Protein AF-A0AAD9WXS3-F1 (afdb_monomer)

Mean predicted aligned error: 10.89 Å

pLDDT: mean 83.77, std 15.82, range [39.34, 97.88]

InterPro domains:
  IPR052035 Zinc finger BED domain-containing [PTHR46481] (12-81)

Structure (mmCIF, N/CA/C/O backbone):
data_AF-A0AAD9WXS3-F1
#
_entry.id   AF-A0AAD9WXS3-F1
#
loop_
_atom_site.group_PDB
_atom_site.id
_atom_site.type_symbol
_atom_site.label_atom_id
_atom_site.label_alt_id
_atom_site.label_comp_id
_atom_site.label_asym_id
_atom_site.label_entity_id
_atom_site.label_seq_id
_atom_site.pdbx_PDB_ins_code
_atom_site.Cartn_x
_atom_site.Cartn_y
_atom_site.Cartn_z
_atom_site.occupancy
_atom_site.B_iso_or_equiv
_atom_site.auth_seq_id
_atom_site.auth_comp_id
_atom_site.auth_asym_id
_atom_site.auth_atom_id
_atom_site.pdbx_PDB_model_num
ATOM 1 N N . MET A 1 1 ? -19.353 8.490 -46.776 1.00 42.53 1 MET A N 1
ATOM 2 C CA . MET A 1 1 ? -18.075 8.269 -46.065 1.00 42.53 1 MET A CA 1
ATOM 3 C C . MET A 1 1 ? -18.103 9.102 -44.793 1.00 42.53 1 MET A C 1
ATOM 5 O O . MET A 1 1 ? -18.158 10.319 -44.895 1.00 42.53 1 MET A O 1
ATOM 9 N N . GLY A 1 2 ? -18.202 8.471 -43.620 1.00 45.31 2 GLY A N 1
ATOM 10 C CA . GLY A 1 2 ? -18.279 9.174 -42.336 1.00 45.31 2 GLY A CA 1
ATOM 11 C C . GLY A 1 2 ? -16.891 9.351 -41.729 1.00 45.31 2 GLY A C 1
ATOM 12 O O . GLY A 1 2 ? -16.253 8.363 -41.381 1.00 45.31 2 GLY A O 1
ATOM 13 N N . HIS A 1 3 ? -16.429 10.596 -41.604 1.00 49.44 3 HIS A N 1
ATOM 14 C CA . HIS A 1 3 ? -15.266 10.937 -40.786 1.00 49.44 3 HIS A CA 1
ATOM 15 C C . HIS A 1 3 ? -15.692 10.935 -39.314 1.00 49.44 3 HIS A C 1
ATOM 17 O O . HIS A 1 3 ? -16.269 11.902 -38.823 1.00 49.44 3 HIS A O 1
ATOM 23 N N . GLY A 1 4 ? -15.431 9.831 -38.614 1.00 52.03 4 GLY A N 1
ATOM 24 C CA . GLY A 1 4 ? -15.461 9.812 -37.157 1.00 52.03 4 GLY A CA 1
ATOM 25 C C . GLY A 1 4 ? -14.228 10.540 -36.633 1.00 52.03 4 GLY A C 1
ATOM 26 O O . GLY A 1 4 ? -13.132 9.986 -36.659 1.00 52.03 4 GLY A O 1
ATOM 27 N N . ALA A 1 5 ? -14.391 11.786 -36.191 1.00 60.22 5 ALA A N 1
ATOM 28 C CA . ALA A 1 5 ? -13.356 12.508 -35.464 1.00 60.22 5 ALA A CA 1
ATOM 29 C C . ALA A 1 5 ? -13.147 11.820 -34.106 1.00 60.22 5 ALA A C 1
ATOM 31 O O . ALA A 1 5 ? -13.878 12.059 -33.146 1.00 60.22 5 ALA A O 1
ATOM 32 N N . GLY A 1 6 ? -12.183 10.900 -34.051 1.00 57.59 6 GLY A N 1
ATOM 33 C CA . GLY A 1 6 ? -11.749 10.277 -32.809 1.00 57.59 6 GLY A CA 1
ATOM 34 C C . GLY A 1 6 ? -11.144 11.342 -31.902 1.00 57.59 6 GLY A C 1
ATOM 35 O O . GLY A 1 6 ? -10.120 11.934 -32.232 1.00 57.59 6 GLY A O 1
AT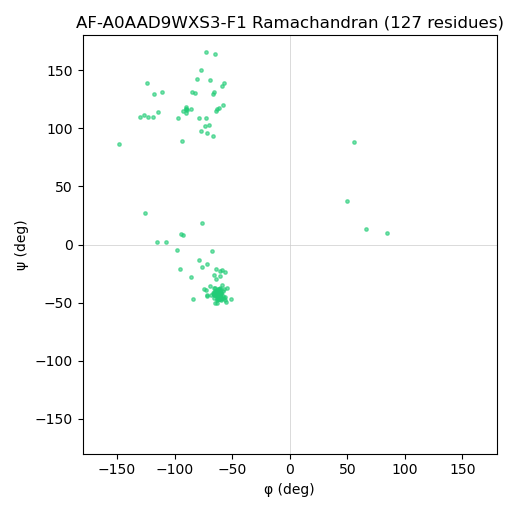OM 36 N N . ASN A 1 7 ? -11.793 11.600 -30.771 1.00 67.56 7 ASN A N 1
ATOM 37 C CA . ASN A 1 7 ? -11.304 12.533 -29.767 1.00 67.56 7 ASN A CA 1
ATOM 38 C C . ASN A 1 7 ? -10.096 11.886 -29.061 1.00 67.56 7 ASN A C 1
ATOM 40 O O . ASN A 1 7 ? -10.258 11.049 -28.174 1.00 67.56 7 ASN A O 1
ATOM 44 N N . LEU A 1 8 ? -8.880 12.202 -29.512 1.00 65.56 8 LEU A N 1
ATOM 45 C CA . LEU A 1 8 ? -7.646 11.691 -28.917 1.00 65.56 8 LEU A CA 1
ATOM 46 C C . LEU A 1 8 ? -7.336 12.491 -27.648 1.00 65.56 8 LEU A C 1
ATOM 48 O O . LEU A 1 8 ? -6.938 13.652 -27.715 1.00 65.56 8 LEU A O 1
ATOM 52 N N . VAL A 1 9 ? -7.499 11.868 -26.481 1.00 69.81 9 VAL A N 1
ATOM 53 C CA . VAL A 1 9 ? -7.018 12.428 -25.213 1.00 69.81 9 VAL A CA 1
ATOM 54 C C . VAL A 1 9 ? -5.586 11.953 -24.995 1.00 69.81 9 VAL A C 1
ATOM 56 O O . VAL A 1 9 ? -5.335 10.759 -24.835 1.00 69.81 9 VAL A O 1
ATOM 59 N N . ALA A 1 10 ? -4.633 12.885 -24.974 1.00 75.94 10 ALA A N 1
ATOM 60 C CA . ALA A 1 10 ? -3.263 12.581 -24.586 1.00 75.94 10 ALA A CA 1
ATOM 61 C C . ALA A 1 10 ? -3.197 12.358 -23.066 1.00 75.94 10 ALA A C 1
ATOM 63 O O . ALA A 1 10 ? -3.325 13.301 -22.286 1.00 75.94 10 ALA A O 1
ATOM 64 N N . VAL A 1 11 ? -2.990 11.113 -22.634 1.00 76.38 11 VAL A N 1
ATOM 65 C CA . VAL A 1 11 ? -2.708 10.796 -21.227 1.00 76.38 11 VAL A CA 1
ATOM 66 C C . VAL A 1 11 ? -1.196 10.847 -21.012 1.00 76.38 11 VAL A C 1
ATOM 68 O O . VAL A 1 11 ? -0.444 10.077 -21.610 1.00 76.38 11 VAL A O 1
ATOM 71 N N . GLY A 1 12 ? -0.738 11.778 -20.173 1.00 83.25 12 GLY A N 1
ATOM 72 C CA . GLY A 1 12 ? 0.673 11.899 -19.808 1.00 83.25 12 GLY A CA 1
ATOM 73 C C . GLY A 1 12 ? 1.142 10.735 -18.929 1.00 83.25 12 GLY A C 1
ATOM 74 O O . GLY A 1 12 ? 0.420 10.280 -18.043 1.00 83.25 12 GLY A O 1
ATOM 75 N N . PHE A 1 13 ? 2.370 10.261 -19.149 1.00 88.44 13 PHE A N 1
ATOM 76 C CA . PHE A 1 13 ? 2.994 9.272 -18.268 1.00 88.44 13 PHE A CA 1
ATOM 77 C C . PHE A 1 13 ? 3.268 9.882 -16.886 1.00 88.44 13 PHE A C 1
ATOM 79 O O . PHE A 1 13 ? 3.905 10.930 -16.788 1.00 88.44 13 PHE A O 1
ATOM 86 N N . SER A 1 14 ? 2.840 9.193 -15.825 1.00 93.56 14 SER A N 1
ATOM 87 C CA . SER A 1 14 ? 3.127 9.566 -14.438 1.00 93.56 14 SER A CA 1
ATOM 88 C C . SER A 1 14 ? 3.737 8.386 -13.687 1.00 93.56 14 SER A C 1
ATOM 90 O O . SER A 1 14 ? 3.065 7.393 -13.404 1.00 93.56 14 SER A O 1
ATOM 92 N N . LYS A 1 15 ? 5.019 8.512 -13.328 1.00 92.50 15 LYS A N 1
ATOM 93 C CA . LYS A 1 15 ? 5.744 7.482 -12.569 1.00 92.50 15 LYS A CA 1
ATOM 94 C C . LYS A 1 15 ? 5.102 7.232 -11.202 1.00 92.50 15 LYS A C 1
ATOM 96 O O . LYS A 1 15 ? 5.023 6.087 -10.765 1.00 92.50 15 LYS A O 1
ATOM 101 N N . ASP A 1 16 ? 4.621 8.283 -10.541 1.00 92.56 16 ASP A N 1
ATOM 102 C CA . ASP A 1 16 ? 3.959 8.167 -9.239 1.00 92.56 16 ASP A CA 1
ATOM 103 C C . ASP A 1 16 ? 2.602 7.471 -9.340 1.00 92.56 16 ASP A C 1
ATOM 105 O O . ASP A 1 16 ? 2.273 6.656 -8.479 1.00 92.56 16 ASP A O 1
ATOM 109 N N . ALA A 1 17 ? 1.851 7.699 -10.424 1.00 93.62 17 ALA A N 1
ATOM 110 C CA . ALA A 1 17 ? 0.618 6.959 -10.675 1.00 93.62 17 ALA A CA 1
ATOM 111 C C . ALA A 1 17 ? 0.892 5.459 -10.878 1.00 93.62 17 ALA A C 1
ATOM 113 O O . ALA A 1 17 ? 0.198 4.632 -10.286 1.00 93.62 17 ALA A O 1
ATOM 114 N N . CYS A 1 18 ? 1.935 5.103 -11.639 1.00 94.81 18 CYS A N 1
ATOM 115 C CA . CYS A 1 18 ? 2.343 3.708 -11.828 1.00 94.81 18 CYS A CA 1
ATOM 116 C C . CYS A 1 18 ? 2.778 3.048 -10.511 1.00 94.81 18 CYS A C 1
ATOM 118 O O . CYS A 1 18 ? 2.309 1.954 -10.204 1.00 94.81 18 CYS A O 1
ATOM 120 N N . LYS A 1 19 ? 3.617 3.716 -9.703 1.00 95.62 19 LYS A N 1
ATOM 121 C CA . LYS A 1 19 ? 4.030 3.208 -8.382 1.00 95.62 19 LYS A CA 1
ATOM 122 C C . LYS A 1 19 ? 2.828 2.995 -7.464 1.00 95.62 19 LYS A C 1
ATOM 124 O O . LYS A 1 19 ? 2.680 1.924 -6.893 1.00 95.62 19 LYS A O 1
ATOM 129 N N . LYS A 1 20 ? 1.915 3.968 -7.393 1.00 95.56 20 LYS A N 1
ATOM 130 C CA . LYS A 1 20 ? 0.699 3.863 -6.576 1.00 95.56 20 LYS A CA 1
ATOM 131 C C . LYS A 1 20 ? -0.207 2.714 -7.025 1.00 95.56 20 LYS A C 1
ATOM 133 O O . LYS A 1 20 ? -0.760 2.018 -6.177 1.00 95.56 20 LYS A O 1
ATOM 138 N N . ALA A 1 21 ? -0.361 2.509 -8.334 1.00 95.81 21 ALA A N 1
ATOM 139 C CA . ALA A 1 21 ? -1.114 1.380 -8.875 1.00 95.81 21 ALA A CA 1
ATOM 140 C C . ALA A 1 21 ? -0.450 0.035 -8.532 1.00 95.81 21 ALA A C 1
ATOM 142 O O . ALA A 1 21 ? -1.137 -0.881 -8.087 1.00 95.81 21 ALA A O 1
ATOM 143 N N . LEU A 1 22 ? 0.878 -0.058 -8.657 1.00 96.31 22 LEU A N 1
ATOM 144 C CA . LEU A 1 22 ? 1.652 -1.243 -8.286 1.00 96.31 22 LEU A CA 1
ATOM 145 C C . LEU A 1 22 ? 1.532 -1.573 -6.790 1.00 96.31 22 LEU A C 1
ATOM 147 O O . LEU A 1 22 ? 1.256 -2.717 -6.441 1.00 96.31 22 LEU A O 1
ATOM 151 N N . SER A 1 23 ? 1.673 -0.581 -5.907 1.00 96.88 23 SER A N 1
ATOM 152 C CA . SER A 1 23 ? 1.505 -0.773 -4.461 1.00 96.88 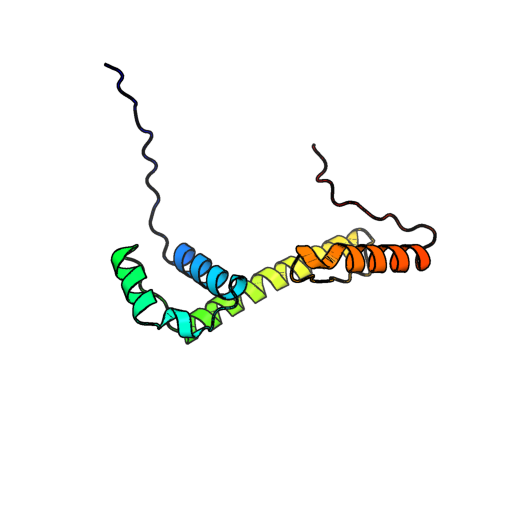23 SER A CA 1
ATOM 153 C C . SER A 1 23 ? 0.103 -1.272 -4.116 1.00 96.88 23 SER A C 1
ATOM 155 O O . SER A 1 23 ? -0.041 -2.188 -3.311 1.00 96.88 23 SER A O 1
ATOM 157 N N . LYS A 1 24 ? -0.937 -0.721 -4.759 1.00 96.12 24 LYS A N 1
ATOM 158 C CA . LYS A 1 24 ? -2.317 -1.193 -4.577 1.00 96.12 24 LYS A CA 1
ATOM 159 C C . LYS A 1 24 ? -2.502 -2.631 -5.038 1.00 96.12 24 LYS A C 1
ATOM 161 O O . LYS A 1 24 ? -3.120 -3.394 -4.317 1.00 96.12 24 LYS A O 1
ATOM 166 N N . MET A 1 25 ? -1.961 -2.997 -6.196 1.00 96.31 25 MET A N 1
ATOM 167 C CA . MET A 1 25 ? -2.024 -4.367 -6.711 1.00 96.31 25 MET A CA 1
ATOM 168 C C . MET A 1 25 ? -1.411 -5.358 -5.711 1.00 96.31 25 MET A C 1
ATOM 170 O O . MET A 1 25 ? -2.023 -6.360 -5.378 1.00 96.31 25 MET A O 1
ATOM 174 N N . ILE A 1 26 ? -0.243 -5.036 -5.151 1.00 96.56 26 ILE A N 1
ATOM 175 C CA . ILE A 1 26 ? 0.425 -5.897 -4.164 1.00 96.56 26 ILE A CA 1
ATOM 176 C C . ILE A 1 26 ? -0.399 -6.064 -2.887 1.00 96.56 26 ILE A C 1
ATOM 178 O O . ILE A 1 26 ? -0.482 -7.172 -2.369 1.00 96.56 26 ILE A O 1
ATOM 182 N N . VAL A 1 27 ? -0.998 -4.982 -2.386 1.00 95.19 27 VAL A N 1
ATOM 183 C CA . VAL A 1 27 ? -1.811 -5.018 -1.162 1.00 95.19 27 VAL A CA 1
ATOM 184 C C . VAL A 1 27 ? -3.145 -5.732 -1.391 1.00 95.19 27 VAL A C 1
ATOM 186 O O . VAL A 1 27 ? -3.546 -6.529 -0.554 1.00 95.19 27 VAL A O 1
ATOM 189 N N . LEU A 1 28 ? -3.829 -5.451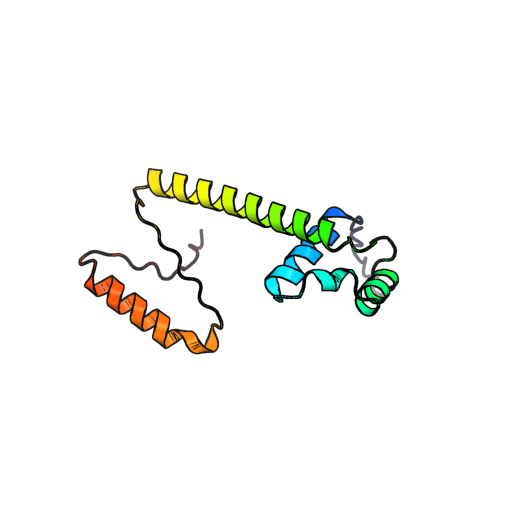 -2.504 1.00 92.69 28 LEU A N 1
ATOM 190 C CA . LEU A 1 28 ? -5.161 -5.990 -2.797 1.00 92.69 28 LEU A CA 1
ATOM 191 C C . LEU A 1 28 ? -5.125 -7.466 -3.197 1.00 92.69 28 LEU A C 1
ATOM 193 O O . LEU A 1 28 ? -6.006 -8.215 -2.790 1.00 92.69 28 LEU A O 1
ATOM 197 N N . ASP A 1 29 ? -4.109 -7.873 -3.958 1.00 94.81 29 ASP A N 1
ATOM 198 C CA . ASP A 1 29 ? -3.934 -9.262 -4.397 1.00 94.81 29 ASP A CA 1
ATOM 199 C C . ASP A 1 29 ? -3.045 -10.066 -3.428 1.00 94.81 29 AS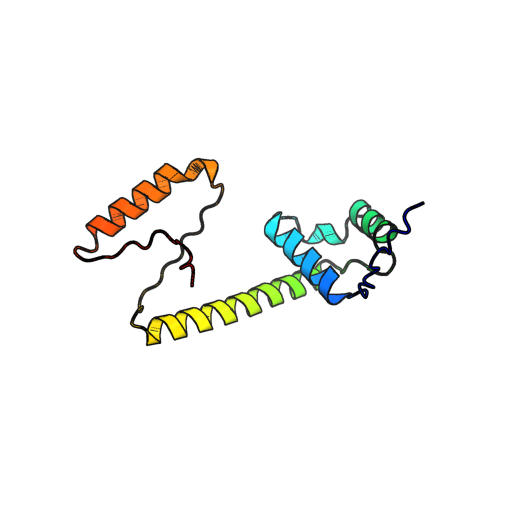P A C 1
ATOM 201 O O . ASP A 1 29 ? -2.622 -11.176 -3.748 1.00 94.81 29 ASP A O 1
ATOM 205 N N . GLU A 1 30 ? -2.709 -9.485 -2.268 1.00 93.94 30 GLU A N 1
ATOM 206 C CA . GLU A 1 30 ? -1.887 -10.087 -1.207 1.00 93.94 30 GLU A CA 1
ATOM 207 C C . GLU A 1 30 ? -0.570 -10.702 -1.714 1.00 93.94 30 GLU A C 1
ATOM 209 O O . GLU A 1 30 ? -0.098 -11.750 -1.261 1.00 93.94 30 GLU 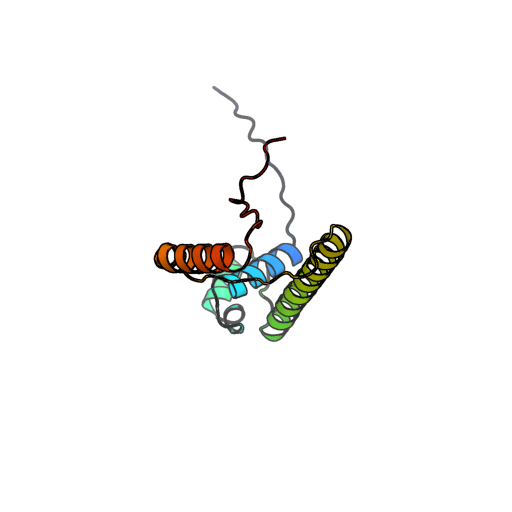A O 1
ATOM 214 N N . MET A 1 31 ? 0.056 -10.047 -2.689 1.00 94.62 31 MET A N 1
ATOM 215 C CA . MET A 1 31 ? 1.266 -10.574 -3.301 1.00 94.62 31 MET A CA 1
ATOM 216 C C . MET A 1 31 ? 2.496 -10.374 -2.407 1.00 94.62 31 MET A C 1
ATOM 218 O O . MET A 1 31 ? 2.612 -9.369 -1.700 1.00 94.62 31 MET A O 1
ATOM 222 N N . PRO A 1 32 ? 3.501 -11.269 -2.489 1.00 95.69 32 PRO A N 1
ATOM 223 C CA . PRO A 1 32 ? 4.783 -11.044 -1.834 1.00 95.69 32 PRO A CA 1
ATOM 224 C C . PRO A 1 32 ? 5.415 -9.735 -2.312 1.00 95.69 32 PRO A C 1
ATOM 226 O O . PRO A 1 32 ? 5.451 -9.471 -3.511 1.00 95.69 32 PRO A O 1
ATOM 229 N N . PHE A 1 33 ? 6.019 -8.953 -1.417 1.00 94.69 33 PHE A N 1
ATOM 230 C CA . PHE A 1 33 ? 6.669 -7.691 -1.806 1.00 94.69 33 PHE A CA 1
ATOM 231 C C . PHE A 1 33 ? 7.808 -7.886 -2.817 1.00 94.69 33 PHE A C 1
ATOM 233 O O . PHE A 1 33 ? 8.059 -7.014 -3.641 1.00 94.69 33 PHE A O 1
ATOM 240 N N . SER A 1 34 ? 8.455 -9.057 -2.811 1.00 95.31 34 SER A N 1
ATOM 241 C CA . SER A 1 34 ? 9.473 -9.440 -3.799 1.00 95.31 34 SER A CA 1
ATOM 242 C C . SER A 1 34 ? 8.914 -9.643 -5.212 1.00 95.31 34 SER A C 1
ATOM 244 O O . SER A 1 34 ? 9.676 -9.853 -6.153 1.00 95.31 34 SER A O 1
ATOM 246 N N . PHE A 1 35 ? 7.590 -9.578 -5.401 1.00 96.62 35 PHE A N 1
ATOM 247 C CA . PHE A 1 35 ? 6.949 -9.672 -6.709 1.00 96.62 35 PHE A CA 1
ATOM 248 C C . PHE A 1 35 ? 7.503 -8.646 -7.709 1.00 96.62 35 PHE A C 1
ATOM 250 O O . PHE A 1 35 ? 7.722 -8.995 -8.868 1.00 96.62 35 PHE A O 1
ATOM 257 N N . VAL A 1 36 ? 7.810 -7.426 -7.251 1.00 96.44 36 VAL A N 1
ATOM 258 C CA . VAL A 1 36 ? 8.321 -6.328 -8.098 1.00 96.44 36 VAL A CA 1
ATOM 259 C C . VAL A 1 36 ? 9.690 -6.615 -8.724 1.00 96.44 36 VAL A C 1
ATOM 261 O O . VAL A 1 36 ? 10.042 -6.033 -9.750 1.00 96.44 36 VAL A O 1
ATOM 264 N N . GLU A 1 37 ? 10.446 -7.547 -8.144 1.00 96.75 37 GLU A N 1
ATOM 265 C CA . GLU A 1 37 ? 11.785 -7.934 -8.601 1.00 96.75 37 GLU A CA 1
ATOM 266 C C . GLU A 1 37 ? 11.769 -9.201 -9.463 1.00 96.75 37 GLU A C 1
ATOM 268 O O . GLU A 1 37 ? 12.794 -9.590 -10.021 1.00 96.75 37 GLU A O 1
ATOM 273 N N . ARG A 1 38 ? 10.608 -9.849 -9.627 1.00 96.88 38 ARG A N 1
ATOM 274 C CA . ARG A 1 38 ? 10.501 -11.063 -10.441 1.00 96.88 38 ARG A CA 1
ATOM 275 C C . ARG A 1 38 ? 10.767 -10.748 -11.909 1.00 96.88 38 ARG A C 1
ATOM 277 O O . ARG A 1 38 ? 10.128 -9.875 -12.491 1.00 96.88 38 ARG A O 1
ATOM 284 N N . GLU A 1 39 ? 11.633 -11.543 -12.534 1.00 97.31 39 GLU A N 1
ATOM 285 C CA . GLU A 1 39 ? 12.050 -11.378 -13.934 1.00 97.31 39 GLU A CA 1
ATOM 286 C C . GLU A 1 39 ? 10.861 -11.244 -14.895 1.00 97.31 39 GLU A C 1
ATOM 288 O O . GLU A 1 39 ? 10.805 -10.316 -15.697 1.00 97.31 39 GLU A O 1
ATOM 293 N N . ARG A 1 40 ? 9.854 -12.116 -14.754 1.00 97.88 40 ARG A N 1
ATOM 294 C CA . ARG A 1 40 ? 8.647 -12.102 -15.597 1.00 97.88 40 ARG A CA 1
ATOM 295 C C . ARG A 1 40 ? 7.855 -10.803 -15.467 1.00 97.88 40 ARG A C 1
ATOM 297 O O . ARG A 1 40 ? 7.342 -10.303 -16.462 1.00 97.88 40 ARG A O 1
ATOM 304 N N . PHE A 1 41 ? 7.769 -10.253 -14.258 1.00 96.69 41 PHE A N 1
ATOM 305 C CA . PHE A 1 41 ? 7.082 -8.987 -14.023 1.00 96.69 41 PHE A CA 1
ATOM 306 C C . PHE A 1 41 ? 7.881 -7.813 -14.599 1.00 96.69 41 PHE A C 1
ATOM 308 O O . PHE A 1 41 ? 7.322 -6.972 -15.299 1.00 96.69 41 PHE A O 1
ATOM 315 N N . ARG A 1 42 ? 9.204 -7.796 -14.396 1.00 97.00 42 ARG A N 1
ATOM 316 C CA . ARG A 1 42 ? 10.082 -6.768 -14.975 1.00 97.00 42 ARG A CA 1
ATOM 317 C C . ARG A 1 42 ? 10.042 -6.776 -16.504 1.00 97.00 42 ARG A C 1
ATOM 319 O O . ARG A 1 42 ? 9.926 -5.713 -17.109 1.00 97.00 42 ARG A O 1
ATOM 326 N N . HIS A 1 43 ? 10.057 -7.959 -17.118 1.00 97.62 43 HIS A N 1
ATOM 327 C CA . HIS A 1 43 ? 9.898 -8.112 -18.562 1.00 97.62 43 HIS A CA 1
ATOM 328 C C . HIS A 1 43 ? 8.519 -7.640 -19.043 1.00 97.62 43 HIS A C 1
ATOM 330 O O . HIS A 1 43 ? 8.416 -6.902 -20.020 1.00 97.62 43 HIS A O 1
ATOM 336 N N . PHE A 1 44 ? 7.447 -7.996 -18.329 1.00 97.31 44 PHE A N 1
ATOM 337 C CA . PHE A 1 44 ? 6.112 -7.488 -18.638 1.00 97.31 44 PHE A CA 1
ATOM 338 C C . PHE A 1 44 ? 6.074 -5.951 -18.629 1.00 97.31 44 PHE A C 1
ATOM 340 O O . PHE A 1 44 ? 5.611 -5.346 -19.595 1.00 97.31 44 PHE A O 1
ATOM 347 N N . CYS A 1 45 ? 6.624 -5.305 -17.595 1.00 96.31 45 CYS A N 1
ATOM 348 C CA . CYS A 1 45 ? 6.698 -3.846 -17.521 1.00 96.31 45 CYS A CA 1
ATOM 349 C C . CYS A 1 45 ? 7.537 -3.239 -18.652 1.00 96.31 45 CYS A C 1
ATOM 351 O O . CYS A 1 45 ? 7.118 -2.233 -19.221 1.00 96.31 45 CYS A O 1
ATOM 353 N N . SER A 1 46 ? 8.663 -3.857 -19.032 1.00 96.31 46 SER A N 1
ATOM 354 C CA . SER A 1 46 ? 9.508 -3.337 -20.115 1.00 96.31 46 SER A CA 1
ATOM 355 C C . SER A 1 46 ? 8.802 -3.327 -21.471 1.00 96.31 46 SER A C 1
ATOM 357 O O . SER A 1 46 ? 9.098 -2.471 -22.297 1.00 96.31 46 SER A O 1
ATOM 359 N N . ILE A 1 47 ? 7.872 -4.260 -21.699 1.00 97.44 47 ILE A N 1
ATOM 360 C CA . ILE A 1 47 ? 7.061 -4.316 -22.921 1.00 97.44 47 ILE A CA 1
ATOM 361 C C . ILE A 1 47 ? 5.838 -3.395 -22.817 1.00 97.44 47 ILE A C 1
ATOM 363 O O . ILE A 1 47 ? 5.562 -2.631 -23.738 1.00 97.44 47 ILE A O 1
ATOM 367 N N . ALA A 1 48 ? 5.112 -3.439 -21.697 1.00 94.81 48 ALA A N 1
ATOM 368 C CA . ALA A 1 48 ? 3.855 -2.710 -21.527 1.00 94.81 48 ALA A CA 1
ATOM 369 C C . ALA A 1 48 ? 4.052 -1.195 -21.352 1.00 94.81 48 ALA A C 1
ATOM 371 O O . ALA A 1 48 ? 3.274 -0.394 -21.871 1.00 94.81 48 ALA A O 1
ATOM 372 N N . CYS A 1 49 ? 5.083 -0.783 -20.612 1.00 92.56 49 CYS A N 1
ATOM 373 C CA . CYS A 1 49 ? 5.422 0.618 -20.400 1.00 92.56 49 CYS A CA 1
ATOM 374 C C . CYS A 1 49 ? 6.943 0.775 -20.234 1.00 92.56 49 CYS A C 1
ATOM 376 O O . CYS A 1 49 ? 7.434 0.836 -19.109 1.00 92.56 49 CYS A O 1
ATOM 378 N N . PRO A 1 50 ? 7.706 0.924 -21.333 1.00 94.12 50 PRO A N 1
ATOM 379 C CA . PRO A 1 50 ? 9.171 0.995 -21.285 1.00 94.12 50 PRO A CA 1
ATOM 380 C C . PRO A 1 50 ? 9.733 2.143 -20.429 1.00 94.12 50 PRO A C 1
ATOM 382 O O . PRO A 1 50 ? 10.879 2.103 -19.996 1.00 94.12 50 PRO A O 1
ATOM 385 N N . LYS A 1 51 ? 8.932 3.193 -20.193 1.00 94.00 51 LYS A N 1
ATOM 386 C CA . LYS A 1 51 ? 9.298 4.335 -19.336 1.00 94.00 51 LYS A CA 1
ATOM 387 C C . LYS A 1 51 ? 9.149 4.038 -17.840 1.00 94.00 51 LYS A C 1
ATOM 389 O O . LYS A 1 51 ? 9.614 4.827 -17.017 1.00 94.00 51 LYS A O 1
ATOM 394 N N . PHE A 1 52 ? 8.474 2.950 -17.479 1.00 94.69 52 PHE A N 1
ATOM 395 C CA . PHE A 1 52 ? 8.291 2.522 -16.103 1.00 94.69 52 PHE A CA 1
ATOM 396 C C . PHE A 1 52 ? 9.330 1.465 -15.739 1.00 94.69 52 PHE A C 1
ATOM 398 O O . PHE A 1 52 ? 9.248 0.319 -16.171 1.00 94.69 52 PHE A O 1
ATOM 405 N N . ASP A 1 53 ? 10.284 1.859 -14.901 1.00 92.94 53 ASP A N 1
ATOM 406 C CA . ASP A 1 53 ? 11.177 0.923 -14.227 1.00 92.94 53 ASP A CA 1
ATOM 407 C C . ASP A 1 53 ? 10.555 0.513 -12.882 1.00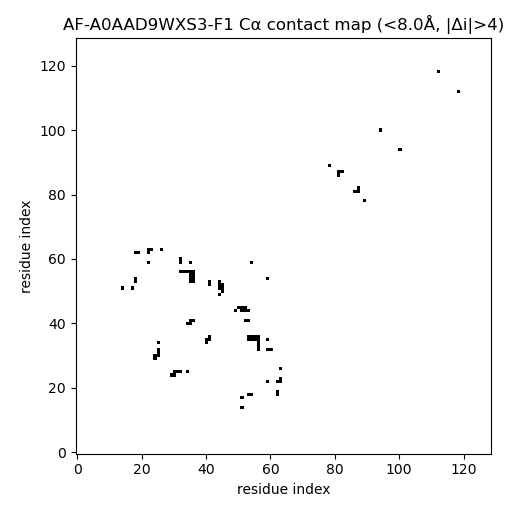 92.94 53 ASP A C 1
ATOM 409 O O . ASP A 1 53 ? 10.332 1.394 -12.035 1.00 92.94 53 ASP A O 1
ATOM 413 N N . PRO A 1 54 ? 10.225 -0.779 -12.683 1.00 94.56 54 PRO A N 1
ATOM 414 C CA . PRO A 1 54 ? 9.654 -1.246 -11.431 1.00 94.56 54 PRO A CA 1
ATOM 415 C C . PRO A 1 54 ? 10.590 -0.970 -10.245 1.00 94.56 54 PRO A C 1
ATOM 417 O O . PRO A 1 54 ? 11.795 -1.216 -10.358 1.00 94.56 54 PRO A O 1
ATOM 420 N N . PRO A 1 55 ? 10.051 -0.487 -9.110 1.00 96.00 55 PRO A N 1
ATOM 421 C CA . PRO A 1 55 ? 10.830 -0.203 -7.910 1.00 96.00 55 PRO A CA 1
ATOM 422 C C . PRO A 1 55 ? 11.429 -1.479 -7.301 1.00 96.00 55 PRO A C 1
ATOM 424 O O . PRO A 1 55 ? 10.977 -2.587 -7.585 1.00 96.00 55 PRO A O 1
ATOM 427 N N . SER A 1 56 ? 12.417 -1.312 -6.419 1.00 96.75 56 SER A N 1
ATOM 428 C CA . SER A 1 56 ? 12.930 -2.407 -5.588 1.00 96.75 56 SER A CA 1
ATOM 429 C C . SER A 1 56 ? 11.946 -2.785 -4.480 1.00 96.75 56 SER A C 1
ATOM 431 O O . SER A 1 56 ? 11.040 -2.014 -4.134 1.00 96.75 56 SER A O 1
ATOM 433 N N . GLN A 1 57 ? 12.163 -3.947 -3.862 1.00 97.19 57 GLN A N 1
ATOM 434 C CA . GLN A 1 57 ? 11.379 -4.406 -2.719 1.00 97.19 57 GLN A CA 1
ATOM 435 C C . GLN A 1 57 ? 11.418 -3.402 -1.549 1.00 97.19 57 GLN A C 1
ATOM 437 O O . GLN A 1 57 ? 10.414 -3.158 -0.883 1.00 97.19 57 GLN A O 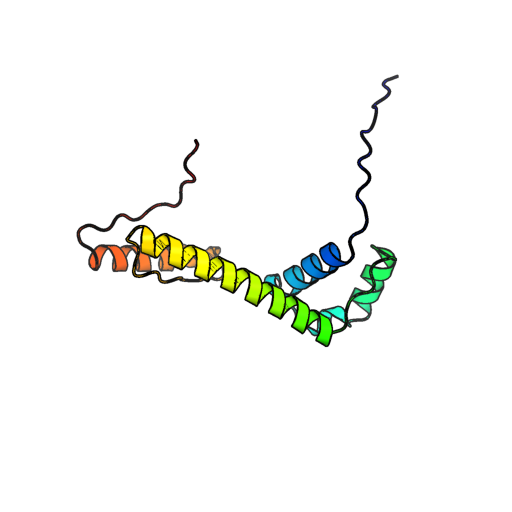1
ATOM 442 N N . THR A 1 58 ? 12.558 -2.762 -1.295 1.00 97.38 58 THR A N 1
ATOM 443 C CA . THR A 1 58 ? 12.652 -1.753 -0.230 1.00 97.38 58 THR A CA 1
ATOM 444 C C . THR A 1 58 ? 11.791 -0.535 -0.546 1.00 97.38 58 THR A C 1
ATOM 446 O O . THR A 1 58 ? 11.062 -0.044 0.315 1.00 97.38 58 THR A O 1
ATOM 449 N N . THR A 1 59 ? 11.827 -0.060 -1.792 1.00 97.00 59 THR A N 1
ATOM 450 C CA . THR A 1 59 ? 11.009 1.078 -2.215 1.00 97.00 59 THR A CA 1
ATOM 451 C C . THR A 1 59 ? 9.521 0.746 -2.162 1.00 97.00 59 THR A C 1
ATOM 453 O O . THR A 1 59 ? 8.754 1.572 -1.678 1.00 97.00 59 THR A O 1
ATOM 456 N N . ILE A 1 60 ? 9.102 -0.462 -2.566 1.00 96.56 60 ILE A N 1
ATOM 457 C CA . ILE A 1 60 ? 7.680 -0.824 -2.506 1.00 96.56 60 ILE A CA 1
ATOM 458 C C . ILE A 1 60 ? 7.161 -0.889 -1.068 1.00 96.56 60 ILE A C 1
ATOM 460 O O . ILE A 1 60 ? 6.050 -0.443 -0.802 1.00 96.56 60 ILE A O 1
ATOM 464 N N . VAL A 1 61 ? 7.975 -1.370 -0.122 1.00 96.81 61 VAL A N 1
ATOM 465 C CA . VAL A 1 61 ? 7.623 -1.366 1.306 1.00 96.81 61 VAL A CA 1
ATOM 466 C C . VAL A 1 61 ? 7.433 0.062 1.818 1.00 96.81 61 VAL A C 1
ATOM 468 O O . VAL A 1 61 ? 6.465 0.333 2.526 1.00 96.81 61 VAL A O 1
ATOM 471 N N . ILE A 1 62 ? 8.319 0.985 1.439 1.00 97.62 62 ILE A N 1
ATOM 472 C CA . ILE A 1 62 ? 8.206 2.401 1.812 1.00 97.62 62 ILE A CA 1
ATOM 473 C C . ILE A 1 62 ? 6.932 3.013 1.218 1.00 97.62 62 ILE A C 1
ATOM 475 O O . ILE A 1 62 ? 6.164 3.641 1.946 1.00 97.62 62 ILE A O 1
ATOM 479 N N . ASP A 1 63 ? 6.673 2.786 -0.072 1.00 96.12 63 ASP A N 1
ATOM 480 C CA . ASP A 1 63 ? 5.496 3.313 -0.767 1.00 96.12 63 ASP A CA 1
ATOM 481 C C . ASP A 1 63 ? 4.186 2.761 -0.166 1.00 96.12 63 ASP A C 1
ATOM 483 O O . ASP A 1 63 ? 3.230 3.511 0.039 1.00 96.12 63 ASP A O 1
ATOM 487 N N . ILE A 1 64 ? 4.133 1.465 0.166 1.00 96.44 64 ILE A N 1
ATOM 488 C CA . ILE A 1 64 ? 2.980 0.839 0.838 1.00 96.44 64 ILE A CA 1
ATOM 489 C C . ILE A 1 64 ? 2.799 1.399 2.251 1.00 96.44 64 ILE A C 1
ATOM 491 O O . ILE A 1 64 ? 1.676 1.704 2.656 1.00 96.44 64 ILE A O 1
ATOM 495 N N . ASN A 1 65 ? 3.884 1.577 3.005 1.00 96.94 65 ASN A N 1
ATOM 496 C CA . ASN A 1 65 ? 3.801 2.178 4.330 1.00 96.94 65 ASN A CA 1
ATOM 497 C C . ASN A 1 65 ? 3.271 3.619 4.257 1.00 96.94 65 ASN A C 1
ATOM 499 O O . ASN A 1 65 ? 2.456 4.011 5.088 1.00 96.94 65 ASN A O 1
ATOM 503 N N . GLN A 1 66 ? 3.664 4.391 3.241 1.00 96.31 66 GLN A N 1
ATOM 504 C CA . GLN A 1 66 ? 3.113 5.728 3.029 1.00 96.31 66 GLN A CA 1
ATOM 505 C C . GLN A 1 66 ? 1.609 5.681 2.731 1.00 96.31 66 GLN A C 1
ATOM 507 O O . GLN A 1 66 ? 0.857 6.441 3.337 1.00 96.31 66 GLN A O 1
ATOM 512 N N . LEU A 1 67 ? 1.150 4.750 1.883 1.00 94.62 67 LEU A N 1
ATOM 513 C CA . LEU A 1 67 ? -0.286 4.542 1.645 1.00 94.62 67 LEU A CA 1
ATOM 514 C C . LEU A 1 67 ? -1.043 4.242 2.946 1.00 94.62 67 LEU A C 1
ATOM 516 O O . LEU A 1 67 ? -2.080 4.853 3.203 1.00 94.62 67 LEU A O 1
ATOM 520 N N . TYR A 1 68 ? -0.498 3.369 3.796 1.00 95.69 68 TYR A N 1
ATOM 521 C CA . TYR A 1 68 ? -1.075 3.066 5.107 1.00 95.69 68 TYR A CA 1
ATOM 522 C C . TYR A 1 68 ? -1.143 4.306 6.012 1.00 95.69 68 TYR A C 1
ATOM 524 O O . TYR A 1 68 ? -2.156 4.540 6.673 1.00 95.69 68 TYR A O 1
ATOM 532 N N . LEU A 1 69 ? -0.080 5.114 6.065 1.00 97.38 69 LEU A N 1
ATOM 533 C CA . LEU A 1 69 ? -0.051 6.330 6.880 1.00 97.38 69 LEU A CA 1
ATOM 534 C C . LEU A 1 69 ? -1.074 7.364 6.402 1.00 97.38 69 LEU A C 1
ATOM 536 O O . LEU A 1 69 ? -1.759 7.962 7.238 1.00 97.38 69 LEU A O 1
ATOM 540 N N . ASP A 1 70 ? -1.212 7.530 5.089 1.00 95.00 70 ASP A N 1
ATOM 541 C CA . ASP A 1 70 ? -2.189 8.430 4.482 1.00 95.00 70 ASP A CA 1
ATOM 542 C C . ASP A 1 70 ? -3.622 7.986 4.825 1.00 95.00 70 ASP A C 1
ATOM 544 O O . ASP A 1 70 ? -4.412 8.774 5.353 1.00 95.00 70 ASP A O 1
ATOM 548 N N . GLU A 1 71 ? -3.951 6.707 4.618 1.00 93.94 71 GLU A N 1
ATOM 549 C CA . GLU A 1 71 ? -5.264 6.142 4.961 1.00 93.94 71 GLU A CA 1
ATOM 550 C C . GLU A 1 71 ? -5.549 6.234 6.464 1.00 93.94 71 GLU A C 1
ATOM 552 O O . GLU A 1 71 ? -6.640 6.630 6.885 1.00 93.94 71 GLU A O 1
ATOM 557 N N . LYS A 1 72 ? -4.548 5.962 7.306 1.00 94.44 72 LYS A N 1
ATOM 558 C CA . LYS A 1 72 ? -4.648 6.119 8.761 1.00 94.44 72 LYS A CA 1
ATOM 559 C C . LYS A 1 72 ? -4.941 7.562 9.158 1.00 94.44 72 LYS A C 1
ATOM 561 O O . LYS A 1 72 ? -5.718 7.789 10.089 1.00 94.44 72 LYS A O 1
ATOM 566 N N .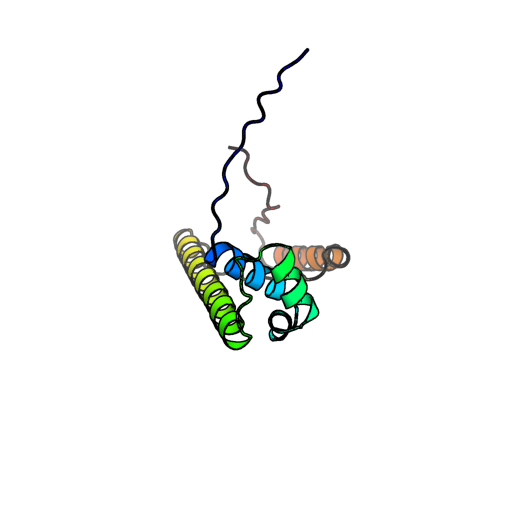 ALA A 1 73 ? -4.327 8.538 8.495 1.00 96.56 73 ALA A N 1
ATOM 567 C CA . ALA A 1 73 ? -4.596 9.949 8.745 1.00 96.56 73 ALA A CA 1
ATOM 568 C C . ALA A 1 73 ? -6.035 10.318 8.352 1.00 96.56 73 ALA A C 1
ATOM 570 O O . ALA A 1 73 ? -6.732 10.978 9.129 1.00 96.56 73 ALA A O 1
ATOM 571 N N . MET A 1 74 ? -6.510 9.823 7.205 1.00 95.00 74 MET A N 1
ATOM 572 C CA . MET A 1 74 ? -7.896 10.005 6.762 1.00 95.00 74 MET A CA 1
ATOM 573 C C . MET A 1 74 ? -8.892 9.409 7.763 1.00 95.00 74 MET A C 1
ATOM 575 O O . MET A 1 74 ? -9.816 10.100 8.193 1.00 95.00 74 MET A O 1
ATOM 579 N N . LEU A 1 75 ? -8.666 8.173 8.217 1.00 92.81 75 LEU A N 1
ATOM 580 C CA . LEU A 1 75 ? -9.516 7.507 9.208 1.00 92.81 75 LEU A CA 1
ATOM 581 C C . LEU A 1 75 ? -9.558 8.270 10.536 1.00 92.81 75 LEU A C 1
ATOM 583 O O . LEU A 1 75 ? -10.631 8.479 11.099 1.00 92.81 75 LEU A O 1
ATOM 587 N N . LYS A 1 76 ? -8.413 8.763 11.024 1.00 93.31 76 LYS A N 1
ATOM 588 C CA . LYS A 1 76 ? -8.368 9.605 12.232 1.00 93.31 76 LYS A CA 1
ATOM 589 C C . LYS A 1 76 ? -9.189 10.885 12.077 1.00 93.31 76 LYS A C 1
ATOM 591 O O . LYS A 1 76 ? -9.882 11.279 13.019 1.00 93.31 76 LYS A O 1
ATOM 596 N N . SER A 1 77 ? -9.127 11.524 10.909 1.00 94.00 77 SER A N 1
ATOM 597 C CA . SER A 1 77 ? -9.937 12.707 10.602 1.00 94.00 77 SER A CA 1
ATOM 598 C C . SER A 1 77 ? -11.431 12.369 10.605 1.00 94.00 77 SER A C 1
ATOM 600 O O . SER A 1 77 ? -12.213 13.036 11.287 1.00 94.00 77 SER A O 1
ATOM 602 N N . MET A 1 78 ? -11.821 11.268 9.952 1.00 91.94 78 MET A N 1
ATOM 603 C CA . MET A 1 78 ? -13.204 10.783 9.948 1.00 91.94 78 MET A CA 1
ATOM 604 C C . MET A 1 78 ? -13.724 10.484 11.357 1.00 91.94 78 MET A C 1
ATOM 606 O O . MET A 1 78 ? -14.814 10.926 11.710 1.00 91.94 78 MET A O 1
ATOM 610 N N . PHE A 1 79 ? -12.949 9.795 12.197 1.00 91.31 79 PHE A N 1
ATOM 611 C CA . PHE A 1 79 ? -13.357 9.518 13.578 1.00 91.31 79 PHE A CA 1
ATOM 612 C C . PHE A 1 79 ? -13.458 10.789 14.423 1.00 91.31 79 PHE A C 1
ATOM 614 O O . PHE A 1 79 ? -14.390 10.929 15.212 1.00 91.31 79 PHE A O 1
ATOM 621 N N . SER A 1 80 ? -12.558 11.754 14.220 1.00 91.75 80 SER A N 1
ATOM 622 C CA . SER A 1 80 ? -12.625 13.058 14.894 1.00 91.75 80 SER A CA 1
ATOM 623 C C . SER A 1 80 ? -13.887 13.831 14.506 1.00 91.75 80 SER A C 1
ATOM 625 O O . SER A 1 80 ? -14.524 14.467 15.346 1.00 91.75 80 SER A O 1
ATOM 627 N N . PHE A 1 81 ? -14.271 13.762 13.233 1.00 92.06 81 PHE A N 1
ATOM 628 C CA . PHE A 1 81 ? -15.500 14.357 12.726 1.00 92.06 81 PHE A CA 1
ATOM 629 C C . PHE A 1 81 ? -16.757 13.653 13.257 1.00 92.06 81 PHE A C 1
ATOM 631 O O . PHE A 1 81 ? -17.683 14.322 13.711 1.00 92.06 81 PHE A O 1
ATOM 638 N N . ASN A 1 82 ? -16.766 12.319 13.279 1.00 90.19 82 ASN A N 1
ATOM 639 C CA . ASN A 1 82 ? -17.848 11.510 13.846 1.00 90.19 82 ASN A CA 1
ATOM 640 C C . ASN A 1 82 ? -18.065 11.808 15.333 1.00 90.19 82 ASN A C 1
ATOM 642 O O . ASN A 1 82 ? -19.202 12.019 15.754 1.00 90.19 82 ASN A O 1
ATOM 646 N N . LYS A 1 83 ? -16.980 11.950 16.101 1.00 90.25 83 LYS A N 1
ATOM 647 C CA . LYS A 1 83 ? -17.037 12.365 17.506 1.00 90.25 83 LYS A CA 1
ATOM 648 C C . LYS A 1 83 ? -17.716 13.725 17.683 1.00 90.25 83 LYS A C 1
ATOM 650 O O . LYS A 1 83 ? -18.597 13.868 18.522 1.00 90.25 83 LYS A O 1
ATOM 655 N N . LYS A 1 84 ? -17.383 14.719 16.846 1.00 91.94 84 LYS A N 1
ATOM 656 C CA . LYS A 1 84 ? -18.064 16.034 16.858 1.00 91.94 84 LYS A CA 1
ATOM 657 C C . LYS A 1 84 ? -19.567 15.937 16.569 1.00 91.94 84 LYS A C 1
ATOM 659 O O . LYS A 1 84 ? -20.306 16.839 16.945 1.00 91.94 84 LYS A O 1
ATOM 664 N N . ARG A 1 85 ? -20.016 14.871 15.903 1.00 91.00 85 ARG A N 1
ATOM 665 C CA . ARG A 1 85 ? -21.428 14.588 15.607 1.00 91.00 85 ARG A CA 1
ATOM 666 C C . ARG A 1 85 ? -22.107 13.668 16.630 1.00 91.00 85 ARG A C 1
ATOM 668 O O . ARG A 1 85 ? -23.232 13.249 16.388 1.00 91.00 85 ARG A O 1
ATOM 675 N N . GLY A 1 86 ? -21.451 13.363 17.752 1.00 89.25 86 GLY A N 1
ATOM 676 C CA . GLY A 1 86 ? -21.996 12.514 18.820 1.00 89.25 86 GLY A CA 1
ATOM 677 C C . GLY A 1 86 ? -21.816 11.009 18.600 1.00 89.25 86 GLY A C 1
ATOM 678 O O . GLY A 1 86 ? -22.380 10.208 19.340 1.00 89.25 86 GLY A O 1
ATOM 679 N N . ILE A 1 87 ? -21.030 10.595 17.600 1.00 87.00 87 ILE A N 1
ATOM 680 C CA . ILE A 1 87 ? -20.667 9.189 17.390 1.00 87.00 87 ILE A CA 1
ATOM 681 C C . ILE A 1 87 ? -19.333 8.938 18.102 1.00 87.00 87 ILE A C 1
ATOM 683 O O . ILE A 1 87 ? -18.258 9.096 17.522 1.00 87.00 87 ILE A O 1
ATOM 687 N N . ASP A 1 88 ? -19.409 8.564 19.379 1.00 82.44 88 ASP A N 1
ATOM 688 C CA . ASP A 1 88 ? -18.230 8.440 20.249 1.00 82.44 88 ASP A CA 1
ATOM 689 C C . ASP A 1 88 ? -17.520 7.084 20.165 1.00 82.44 88 ASP A C 1
ATOM 691 O O . ASP A 1 88 ? -16.316 6.994 20.412 1.00 82.44 88 ASP A O 1
ATOM 695 N N . ARG A 1 89 ? -18.251 6.013 19.838 1.00 82.62 89 ARG A N 1
ATOM 696 C CA . ARG A 1 89 ? -17.724 4.641 19.805 1.00 82.62 89 ARG A CA 1
ATOM 697 C C . ARG A 1 89 ? -17.938 4.027 18.430 1.00 82.62 89 ARG A C 1
ATOM 699 O O . ARG A 1 89 ? -19.064 3.717 18.058 1.00 82.62 89 ARG A O 1
ATOM 706 N N . VAL A 1 90 ? -16.842 3.847 17.694 1.00 83.75 90 VAL A N 1
ATOM 707 C CA . VAL A 1 90 ? -16.829 3.214 16.371 1.00 83.75 90 VAL A CA 1
ATOM 708 C C . VAL A 1 90 ? -15.972 1.955 16.433 1.00 83.75 90 VAL A C 1
ATOM 710 O O . VAL A 1 90 ? -14.838 1.999 16.905 1.00 83.75 90 VAL A O 1
ATOM 713 N N . PHE A 1 91 ? -16.513 0.842 15.946 1.00 82.75 91 PHE A N 1
ATOM 714 C CA . PHE A 1 91 ? -15.795 -0.416 15.760 1.00 82.75 91 PHE A CA 1
ATOM 715 C C . PHE A 1 91 ? -15.924 -0.846 14.295 1.00 82.75 91 PHE A C 1
ATOM 717 O O . PHE A 1 91 ? -16.992 -0.687 13.704 1.00 82.75 91 PHE A O 1
ATOM 724 N N . MET A 1 92 ? -14.840 -1.352 13.705 1.00 81.31 92 MET A N 1
ATOM 725 C CA . MET A 1 92 ? -14.785 -1.793 12.309 1.00 81.31 92 MET A CA 1
ATOM 726 C C . MET A 1 92 ? -14.652 -3.314 12.267 1.00 81.31 92 MET A C 1
ATOM 728 O O . MET A 1 92 ? -13.796 -3.872 12.949 1.00 81.31 92 MET A O 1
ATOM 732 N N . ILE A 1 93 ? -15.483 -3.968 11.458 1.00 80.06 93 ILE A N 1
ATOM 733 C CA . ILE A 1 93 ? -15.400 -5.405 11.189 1.00 80.06 93 ILE A CA 1
ATOM 734 C C . ILE A 1 93 ? -15.035 -5.553 9.718 1.00 80.06 93 ILE A C 1
ATOM 736 O O . ILE A 1 93 ? -15.813 -5.165 8.849 1.00 80.06 93 ILE A O 1
ATOM 740 N N . THR A 1 94 ? -13.845 -6.079 9.444 1.00 80.25 94 THR A N 1
ATOM 741 C CA . THR A 1 94 ? -13.447 -6.482 8.095 1.00 80.25 94 THR A CA 1
ATOM 742 C C . THR A 1 94 ? -13.963 -7.887 7.844 1.00 80.25 94 THR A C 1
ATOM 744 O O . THR A 1 94 ? -13.796 -8.768 8.685 1.00 80.25 94 THR A O 1
ATOM 747 N N . VAL A 1 95 ? -14.606 -8.080 6.702 1.00 73.81 95 VAL A N 1
ATOM 748 C CA . VAL A 1 95 ? -15.165 -9.363 6.299 1.00 73.81 95 VAL A CA 1
ATOM 749 C C . VAL A 1 95 ? -14.465 -9.769 5.012 1.00 73.81 95 VAL A C 1
ATOM 751 O O . VAL A 1 95 ? -14.650 -9.120 3.983 1.00 73.81 95 VAL A O 1
ATOM 754 N N . ASP A 1 96 ? -13.626 -10.796 5.081 1.00 70.88 96 ASP A N 1
ATOM 755 C CA . ASP A 1 96 ? -13.029 -11.431 3.916 1.00 70.88 96 ASP A CA 1
ATOM 756 C C . ASP A 1 96 ? -14.028 -12.419 3.289 1.00 70.88 96 ASP A C 1
ATOM 758 O O . ASP A 1 96 ? -14.822 -13.066 3.967 1.00 70.88 96 ASP A O 1
ATOM 762 N N . ASN A 1 97 ? -14.033 -12.485 1.957 1.00 68.38 97 ASN A N 1
ATOM 763 C CA . ASN A 1 97 ? -14.900 -13.340 1.140 1.00 68.38 97 ASN A CA 1
ATOM 764 C C . ASN A 1 97 ? -16.431 -13.184 1.357 1.00 68.38 97 ASN A C 1
ATOM 766 O O . ASN A 1 97 ? -17.086 -13.952 2.064 1.00 68.38 97 ASN A O 1
ATOM 770 N N . ALA A 1 98 ? -17.026 -12.250 0.603 1.00 61.50 98 ALA A N 1
ATOM 771 C CA . ALA A 1 98 ? -18.451 -11.899 0.638 1.00 61.50 98 ALA A CA 1
ATOM 772 C C . ALA A 1 98 ? -19.437 -13.063 0.392 1.00 61.50 98 ALA A C 1
ATOM 774 O O . ALA A 1 98 ? -20.586 -12.994 0.826 1.00 61.50 98 ALA A O 1
ATOM 775 N N . SER A 1 99 ? -19.015 -14.138 -0.287 1.00 63.66 99 SER A N 1
ATOM 776 C CA . SER A 1 99 ? -19.896 -15.279 -0.593 1.00 63.66 99 SER A CA 1
ATOM 777 C C . SER A 1 99 ? -20.247 -16.139 0.631 1.00 63.66 99 SER A C 1
ATOM 779 O O . SER A 1 99 ? -21.215 -16.895 0.589 1.00 63.66 99 SER A O 1
ATOM 781 N N . ALA A 1 100 ? -19.501 -16.010 1.736 1.00 56.50 100 ALA A N 1
ATOM 782 C CA . ALA A 1 100 ? -19.666 -16.832 2.937 1.00 56.50 100 ALA A CA 1
ATOM 783 C C . ALA A 1 100 ? -20.305 -16.090 4.131 1.00 56.50 100 ALA A C 1
ATOM 785 O O . ALA A 1 100 ? -20.433 -16.658 5.217 1.00 56.50 100 ALA A O 1
ATOM 786 N N . THR A 1 101 ? -20.692 -14.818 3.980 1.00 66.75 101 THR A N 1
ATOM 787 C CA . THR A 1 101 ? -20.791 -13.910 5.142 1.00 66.75 101 THR A CA 1
ATOM 788 C C . THR A 1 101 ? -22.184 -13.397 5.485 1.00 66.75 101 THR A C 1
ATOM 790 O O . THR A 1 101 ? -22.341 -12.704 6.490 1.00 66.75 101 THR A O 1
ATOM 793 N N . ASP A 1 102 ? -23.224 -13.820 4.765 1.00 79.12 102 ASP A N 1
ATOM 794 C CA . ASP A 1 102 ? -24.618 -13.491 5.106 1.00 79.12 102 ASP A CA 1
ATOM 795 C C . ASP A 1 102 ? -25.000 -13.961 6.516 1.00 79.12 102 ASP A C 1
ATOM 797 O O . ASP A 1 102 ? -25.659 -13.247 7.277 1.00 79.12 102 ASP A O 1
ATOM 801 N N . VAL A 1 103 ? -24.540 -15.155 6.909 1.00 80.62 103 VAL A N 1
ATOM 802 C CA . VAL A 1 103 ? -24.791 -15.709 8.248 1.00 80.62 103 VAL A CA 1
ATOM 803 C C . VAL A 1 103 ? -24.082 -14.882 9.323 1.00 80.62 103 VAL A C 1
ATOM 805 O O . VAL A 1 103 ? -24.679 -14.591 10.364 1.00 80.62 103 VAL A O 1
ATOM 808 N N . ALA A 1 104 ? -22.841 -14.463 9.064 1.00 80.25 104 ALA A N 1
ATOM 809 C CA . ALA A 1 104 ? -22.052 -13.640 9.977 1.00 80.25 104 ALA A CA 1
ATOM 810 C C . ALA A 1 104 ? -22.666 -12.242 10.147 1.00 80.25 104 ALA A C 1
ATOM 812 O O . ALA A 1 104 ? -22.872 -11.794 11.276 1.00 80.25 104 ALA A O 1
ATOM 813 N N . ILE A 1 105 ? -23.065 -11.593 9.050 1.00 80.62 105 ILE A N 1
ATOM 814 C CA . ILE A 1 105 ? -23.750 -10.294 9.071 1.00 80.62 105 ILE A CA 1
ATOM 815 C C . ILE A 1 105 ? -25.077 -10.407 9.827 1.00 80.62 105 ILE A C 1
ATOM 817 O O . ILE A 1 105 ? -25.346 -9.615 10.733 1.00 80.62 105 ILE A O 1
ATOM 821 N N . LYS A 1 106 ? -25.887 -11.436 9.538 1.00 83.06 106 LYS A N 1
ATOM 822 C CA . LYS A 1 106 ? -27.152 -11.689 10.247 1.00 83.06 106 LYS A CA 1
ATOM 823 C C . LYS A 1 106 ? -26.934 -11.933 11.742 1.00 83.06 106 LYS A C 1
ATOM 825 O O . LYS A 1 106 ? -27.752 -11.511 12.564 1.00 83.06 106 LYS A O 1
ATOM 830 N N . TYR A 1 107 ? -25.856 -12.620 12.117 1.00 85.31 107 TYR A N 1
ATOM 831 C CA . TYR A 1 107 ? -25.482 -12.823 13.515 1.00 85.31 107 TYR A CA 1
ATOM 832 C C . TYR A 1 107 ? -25.110 -11.505 14.205 1.00 85.31 107 TYR A C 1
ATOM 834 O O . TYR A 1 107 ? -25.683 -11.198 15.252 1.00 85.31 107 TYR A O 1
ATOM 842 N N . VAL A 1 108 ? -24.221 -10.707 13.606 1.00 84.25 108 VAL A N 1
ATOM 843 C CA . VAL A 1 108 ? -23.793 -9.410 14.153 1.00 84.25 108 VAL A CA 1
ATOM 844 C C . VAL A 1 108 ? -24.984 -8.462 14.286 1.00 84.25 108 VAL A C 1
ATOM 846 O O . VAL A 1 108 ? -25.193 -7.905 15.361 1.00 84.25 108 VAL A O 1
ATOM 849 N N . LYS A 1 109 ? -25.831 -8.357 13.254 1.00 82.25 109 LYS A N 1
ATOM 850 C CA . LYS A 1 109 ? -27.044 -7.527 13.268 1.00 82.25 109 LYS A CA 1
ATOM 851 C C . LYS A 1 109 ? -27.959 -7.882 14.441 1.00 82.25 109 LYS A C 1
ATOM 853 O O . LYS A 1 109 ? -28.330 -7.015 15.225 1.00 82.25 109 LYS A O 1
ATOM 858 N N . ARG A 1 110 ? -28.251 -9.175 14.620 1.00 83.69 110 ARG A N 1
ATOM 859 C CA . ARG A 1 110 ? -29.062 -9.681 15.739 1.00 83.69 110 ARG A CA 1
ATOM 860 C C . ARG A 1 110 ? -28.438 -9.377 17.102 1.00 83.69 110 ARG A C 1
ATOM 862 O O . ARG A 1 110 ? -29.159 -9.005 18.021 1.00 83.69 110 ARG A O 1
ATOM 869 N N . LYS A 1 111 ? -27.120 -9.537 17.256 1.00 84.56 111 LYS A N 1
ATOM 870 C CA . LYS A 1 111 ? -26.435 -9.209 18.517 1.00 84.56 111 LYS A CA 1
ATOM 871 C C . LYS A 1 111 ? -26.488 -7.713 18.824 1.00 84.56 111 LYS A C 1
ATOM 873 O O . LYS A 1 111 ? -26.756 -7.367 19.968 1.00 84.56 111 LYS A O 1
ATOM 878 N N . LEU A 1 112 ? -26.316 -6.854 17.820 1.00 80.69 112 LEU A N 1
ATOM 879 C CA . LEU A 1 112 ? -26.408 -5.403 17.983 1.00 80.69 112 LEU A CA 1
ATOM 880 C C . LEU A 1 112 ? -27.827 -4.947 18.358 1.00 80.69 112 LEU A C 1
ATOM 882 O O . LEU A 1 112 ? -27.963 -4.158 19.288 1.00 80.69 112 LEU A O 1
ATOM 886 N N . CYS A 1 113 ? -28.876 -5.496 17.726 1.00 76.44 113 CYS A N 1
ATOM 887 C CA . CYS A 1 113 ? -30.273 -5.217 18.101 1.00 76.44 113 CYS A CA 1
ATOM 888 C C . CYS A 1 113 ? -30.585 -5.586 19.557 1.00 76.44 113 CYS A C 1
ATOM 890 O O . CYS A 1 113 ? -31.365 -4.908 20.212 1.00 76.44 113 CYS A O 1
ATOM 892 N N . ASN A 1 114 ? -29.974 -6.653 20.078 1.00 77.81 114 ASN A N 1
ATOM 893 C CA . ASN A 1 114 ? -30.181 -7.066 21.466 1.00 77.81 114 ASN A CA 1
ATOM 894 C C . ASN A 1 114 ? -29.433 -6.181 22.477 1.00 77.81 114 ASN A C 1
ATOM 896 O O . ASN A 1 114 ? -29.741 -6.229 23.664 1.00 77.81 114 ASN A O 1
ATOM 900 N N . TRP A 1 115 ? -28.416 -5.432 22.042 1.00 74.06 115 TRP A N 1
ATOM 901 C CA . TRP A 1 115 ? -27.598 -4.585 22.916 1.00 74.06 115 TRP A CA 1
ATOM 902 C C . TRP A 1 115 ? -28.065 -3.132 22.966 1.00 74.06 115 TRP A C 1
ATOM 904 O O . TRP A 1 115 ? -27.732 -2.432 23.919 1.00 74.06 115 TRP A O 1
ATOM 914 N N . VAL A 1 116 ? -28.826 -2.673 21.970 1.00 68.06 116 VAL A N 1
ATOM 915 C CA . VAL A 1 116 ? -29.334 -1.300 21.904 1.00 68.06 116 VAL A CA 1
ATOM 916 C C . VAL A 1 116 ? -30.835 -1.340 21.636 1.00 68.06 116 VAL A C 1
ATOM 918 O O . VAL A 1 116 ? -31.254 -1.691 20.537 1.00 68.06 116 VAL A O 1
ATOM 921 N N . THR A 1 117 ? -31.639 -0.966 22.635 1.00 58.94 117 THR A N 1
ATOM 922 C CA . THR A 1 117 ? -33.112 -0.942 22.555 1.00 58.94 117 THR A CA 1
ATOM 923 C C . THR A 1 117 ? -33.647 0.083 21.552 1.00 58.94 117 THR A C 1
ATOM 925 O O . THR A 1 117 ? -34.706 -0.145 20.979 1.00 58.94 117 THR A O 1
ATOM 928 N N . ASP A 1 118 ? -32.882 1.147 21.278 1.00 59.69 118 ASP A N 1
ATOM 929 C CA . ASP A 1 118 ? -33.265 2.279 20.413 1.00 59.69 118 ASP A CA 1
ATOM 930 C C . ASP A 1 118 ? -32.244 2.542 19.282 1.00 59.69 118 ASP A C 1
ATOM 932 O O . ASP A 1 118 ? -32.043 3.669 18.828 1.00 59.69 118 ASP A O 1
ATOM 936 N N . GLY A 1 119 ? -31.519 1.503 18.853 1.00 61.94 119 GLY A N 1
ATOM 937 C CA . GLY A 1 119 ? -30.445 1.621 17.864 1.00 61.94 119 GLY A CA 1
ATOM 938 C C . GLY A 1 119 ? -30.962 1.638 16.424 1.00 61.94 119 GLY A C 1
ATOM 939 O O . GLY A 1 119 ? -31.707 0.750 16.017 1.00 61.94 119 GLY A O 1
ATOM 940 N N . ILE A 1 120 ? -30.514 2.604 15.618 1.00 64.25 120 ILE A N 1
ATOM 941 C CA . ILE A 1 120 ? -30.810 2.659 14.178 1.00 64.25 120 ILE A CA 1
ATOM 942 C C . ILE A 1 120 ? -29.716 1.902 13.412 1.00 64.25 120 ILE A C 1
ATOM 944 O O . ILE A 1 120 ? -28.548 2.292 13.436 1.00 64.25 120 ILE A O 1
ATOM 948 N N . ILE A 1 121 ? -30.091 0.834 12.703 1.00 69.06 121 ILE A N 1
ATOM 949 C CA . ILE A 1 121 ? -29.211 0.148 11.746 1.00 69.06 121 ILE A CA 1
ATOM 950 C C . ILE A 1 121 ? -29.411 0.796 10.376 1.00 69.06 121 ILE A C 1
ATOM 952 O O . ILE A 1 121 ? -30.485 0.700 9.787 1.00 69.06 121 ILE A O 1
ATOM 956 N N . LEU A 1 122 ? -28.378 1.475 9.878 1.00 69.25 122 LEU A N 1
ATOM 957 C CA . LEU A 1 122 ? -28.392 2.118 8.565 1.00 69.25 122 LEU A CA 1
ATOM 958 C C . LEU A 1 122 ? -27.984 1.098 7.491 1.00 69.25 122 LEU A C 1
ATOM 960 O O . LEU A 1 122 ? -26.850 0.633 7.484 1.00 69.25 122 LEU A O 1
ATOM 964 N N . GLU A 1 123 ? -28.883 0.781 6.557 1.00 65.31 123 GLU A N 1
ATOM 965 C CA . GLU A 1 123 ? -28.676 -0.201 5.467 1.00 65.31 123 GLU A CA 1
ATOM 966 C C . GLU A 1 123 ? -27.782 0.320 4.315 1.00 65.31 123 GLU A C 1
ATOM 968 O O . GLU A 1 123 ? -27.806 -0.200 3.204 1.00 65.31 123 GLU A O 1
ATOM 973 N N . GLY A 1 124 ? -26.990 1.373 4.549 1.00 55.81 124 GLY A N 1
ATOM 974 C CA . GLY A 1 124 ? -25.951 1.822 3.612 1.00 55.81 124 GLY A CA 1
ATOM 975 C C . GLY A 1 124 ? -26.429 2.366 2.257 1.00 55.81 124 GLY A C 1
ATOM 976 O O . GLY A 1 124 ? -25.607 2.541 1.359 1.00 55.81 124 GLY A O 1
ATOM 977 N N . GLY A 1 125 ? -27.719 2.668 2.081 1.00 42.09 125 GLY A N 1
ATOM 978 C CA . GLY A 1 125 ? -28.210 3.327 0.869 1.00 42.09 125 GLY A CA 1
ATOM 979 C C . GLY A 1 125 ? -27.596 4.721 0.720 1.00 42.09 125 GLY A C 1
ATOM 980 O O . GLY A 1 125 ? -27.828 5.586 1.563 1.00 42.09 125 GLY A O 1
ATOM 981 N N . ILE A 1 126 ? -26.815 4.945 -0.342 1.00 41.28 126 ILE A N 1
ATOM 982 C CA . ILE A 1 126 ? -26.321 6.282 -0.702 1.00 41.28 126 ILE A CA 1
ATOM 983 C C . ILE A 1 126 ? -27.556 7.179 -0.894 1.00 41.28 126 ILE A C 1
ATOM 985 O O . ILE A 1 126 ? -28.386 6.857 -1.751 1.00 41.28 126 ILE A O 1
ATOM 989 N N . PRO A 1 127 ? -27.717 8.279 -0.135 1.00 39.34 127 PRO A N 1
ATOM 990 C CA . PRO A 1 127 ? -28.811 9.207 -0.372 1.00 39.34 127 PRO A CA 1
ATOM 991 C C . PRO A 1 127 ? -28.649 9.767 -1.783 1.00 39.34 12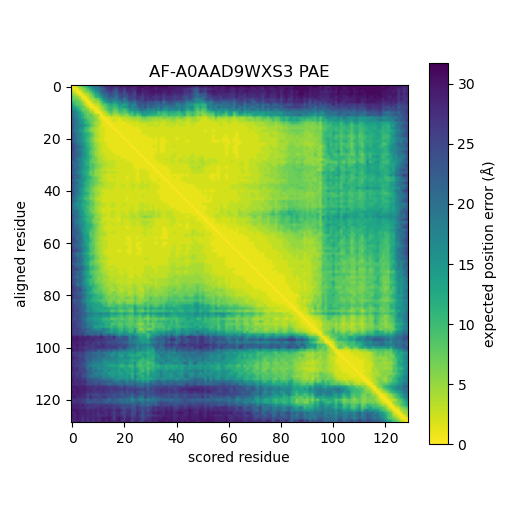7 PRO A C 1
ATOM 993 O O . PRO A 1 127 ? -27.637 10.401 -2.084 1.00 39.34 127 PRO A O 1
ATOM 996 N N . ARG A 1 128 ? -29.617 9.505 -2.666 1.00 42.09 128 ARG A N 1
ATOM 997 C CA . ARG A 1 128 ? -29.727 10.258 -3.915 1.00 42.09 128 ARG A CA 1
ATOM 998 C C . ARG A 1 128 ? -30.175 11.663 -3.537 1.00 42.09 128 ARG A C 1
ATOM 1000 O O . ARG A 1 128 ? -31.331 11.853 -3.166 1.00 42.09 128 ARG A O 1
ATOM 1007 N N . ILE A 1 129 ? -29.220 12.583 -3.557 1.00 46.22 129 ILE A N 1
ATOM 1008 C CA . ILE A 1 129 ? -29.450 14.027 -3.562 1.00 46.22 129 ILE A CA 1
ATOM 1009 C C . ILE A 1 129 ? -29.464 14.477 -5.017 1.00 46.22 129 ILE A C 1
ATOM 1011 O O . ILE A 1 129 ? -28.590 13.984 -5.769 1.00 46.22 129 ILE A O 1
#

Solvent-accessible surface area (backbone atoms only — not comparable to full-atom values): 8258 Å² total; per-residue (Å²): 137,84,84,77,82,74,83,81,77,86,78,79,92,50,72,66,59,51,51,53,52,51,42,46,50,36,65,75,67,68,46,63,66,61,53,50,67,34,66,72,52,47,54,48,35,49,71,77,39,68,89,50,78,75,56,52,47,70,54,45,50,50,54,42,50,48,51,52,52,53,52,51,51,51,50,51,50,52,50,55,52,38,40,77,72,72,50,79,82,86,85,88,83,88,78,80,64,80,92,74,37,68,65,56,52,53,49,52,54,54,54,51,54,75,74,33,96,84,65,85,83,78,88,76,75,77,81,88,124

Secondary structure (DSSP, 8-state):
----------PPP-HHHHHHHHHHHHHHTT--GGGGG-HHHHHHHHHH-TT-PPPPHHHHHHHHHHHHHHHHHHHHHHHHHHHHTT---------S-GGG-HHHHHHHHHHHHHH-TT------PPP--

Radius of gyration: 22.33 Å; Cα contacts (8 Å, |Δi|>4): 51; chains: 1; bounding box: 46×33×69 Å

Organism: NCBI:txid168575

Foldseek 3Di:
DDDDPPPDDDDDDDQVVVLLVVLCCCVVVVHDLQPLVDPVNQVVCCVVPVPHGRDHSVVSVVVNVVVVVVVVVVVVVVQVVCVVVVNPDDDDDDDPDPVVPPVVVVVVVVVVCVVDVPDDDDPPDDDPD

Sequence (129 aa):
MGHGAGNLVAVGFSKDACKKALSKMIVLDEMPFSFVERERFRHFCSIACPKFDPPSQTTIVIDINQLYLDEKAMLKSMFSFNKKRGIDRVFMITVDNASATDVAIKYVKRKLCNWVTDGIILEGGIPRI